Protein AF-A0A9C9Q514-F1 (afdb_monomer)

Mean predicted aligned error: 3.48 Å

pLDDT: mean 94.9, std 2.55, range [79.25, 98.31]

Radius of gyration: 17.09 Å; Cα contacts (8 Å, |Δi|>4): 61; chains: 1; bounding box: 39×32×45 Å

Foldseek 3Di:
DLVPDDPVLVVQLVVQLVVVVPPLDDSLVSSLVSCVVVPDDSLSSNVVSVVVVPVVCCVVVVVVVVVQVVDPDDDPVVVVVVVVVVCVVVVVVCSVVVSVVCVPPNCVVVVVVSVVVVVVVVVVPD

Solvent-accessible surface area (backbone atoms only — not comparable to full-atom values): 7011 Å² total; per-residue (Å²): 98,62,88,72,63,48,75,67,54,52,48,52,29,54,57,44,35,55,58,35,72,46,86,89,44,52,44,58,58,41,24,25,50,44,28,42,76,72,69,31,47,75,64,31,12,46,53,48,32,53,59,63,39,50,66,54,49,51,52,55,51,49,53,50,50,54,50,56,74,70,44,92,62,90,73,65,61,67,61,50,50,51,53,50,53,54,48,52,54,50,47,53,55,47,51,60,52,46,56,62,45,38,76,75,65,52,66,60,66,61,51,53,50,51,53,52,51,50,53,52,52,48,72,75,76,110

Structure (mmCIF, N/CA/C/O backbone):
data_AF-A0A9C9Q514-F1
#
_entry.id   AF-A0A9C9Q514-F1
#
loop_
_atom_site.group_PDB
_atom_site.id
_atom_site.type_symbol
_atom_site.label_atom_id
_atom_site.label_alt_id
_atom_site.label_comp_id
_atom_site.label_asym_id
_atom_site.label_entity_id
_atom_site.label_seq_id
_atom_site.pdbx_PDB_ins_code
_atom_site.Cartn_x
_atom_site.Cartn_y
_atom_site.Cartn_z
_atom_site.occupancy
_atom_site.B_iso_or_equiv
_atom_site.auth_seq_id
_atom_site.auth_comp_id
_atom_site.auth_asym_id
_atom_site.auth_atom_id
_atom_site.pdbx_PDB_model_num
ATOM 1 N N . ASP A 1 1 ? -4.070 6.733 17.884 1.00 79.25 1 ASP A N 1
ATOM 2 C CA . ASP A 1 1 ? -4.416 5.346 17.523 1.00 79.25 1 ASP A CA 1
ATOM 3 C C . ASP A 1 1 ? -3.205 4.500 17.192 1.00 79.25 1 ASP A C 1
ATOM 5 O O . ASP A 1 1 ? -2.747 3.769 18.057 1.00 79.25 1 ASP A O 1
ATOM 9 N N . GLU A 1 2 ? -2.628 4.626 16.002 1.00 86.31 2 GLU A N 1
ATOM 10 C CA . GLU A 1 2 ? -1.530 3.776 15.525 1.00 86.31 2 GLU A CA 1
ATOM 11 C C . GLU A 1 2 ? -0.239 3.894 16.357 1.00 86.31 2 GLU A C 1
ATOM 13 O O . GLU A 1 2 ? 0.534 2.945 16.437 1.00 86.31 2 GLU A O 1
ATOM 18 N N . TYR A 1 3 ? -0.035 5.025 17.038 1.00 87.38 3 TYR A N 1
ATOM 19 C CA . TYR A 1 3 ? 1.117 5.264 17.916 1.00 87.38 3 TYR A CA 1
ATOM 20 C C . TYR A 1 3 ? 1.074 4.487 19.243 1.00 87.38 3 TYR A C 1
ATOM 22 O O . TYR A 1 3 ? 2.078 4.454 19.948 1.00 87.38 3 TYR A O 1
ATOM 30 N N . HIS A 1 4 ? -0.065 3.881 19.600 1.00 88.88 4 HIS A N 1
ATOM 31 C CA . HIS A 1 4 ? -0.212 3.083 20.826 1.00 88.88 4 HIS A CA 1
ATOM 32 C C . HIS A 1 4 ? -0.007 1.580 20.604 1.00 88.88 4 HIS A C 1
ATOM 34 O O . HIS A 1 4 ? -0.062 0.820 21.569 1.00 88.88 4 HIS A O 1
ATOM 40 N N . LEU A 1 5 ? 0.220 1.148 19.358 1.00 92.62 5 LEU A N 1
ATOM 41 C CA . LEU A 1 5 ? 0.429 -0.262 19.035 1.00 92.62 5 LEU A CA 1
ATOM 42 C C . LEU A 1 5 ? 1.679 -0.798 19.736 1.00 92.62 5 LEU A C 1
ATOM 44 O O . LEU A 1 5 ? 2.775 -0.246 19.606 1.00 92.62 5 LEU A O 1
ATOM 48 N N . GLY A 1 6 ? 1.516 -1.910 20.447 1.00 95.38 6 GLY A N 1
ATOM 49 C CA . GLY A 1 6 ? 2.625 -2.651 21.024 1.00 95.38 6 GLY A CA 1
ATOM 50 C C . GLY A 1 6 ? 3.256 -3.620 20.022 1.00 95.38 6 GLY A C 1
ATOM 51 O O . GLY A 1 6 ? 2.719 -3.914 18.954 1.00 95.38 6 GLY A O 1
ATOM 52 N N . TRP A 1 7 ? 4.388 -4.209 20.410 1.00 95.12 7 TRP A N 1
ATOM 53 C CA . TRP A 1 7 ? 5.085 -5.220 19.604 1.00 95.12 7 TRP A CA 1
ATOM 54 C C . TRP A 1 7 ? 4.213 -6.426 19.233 1.00 95.12 7 TRP A C 1
ATOM 56 O O . TRP A 1 7 ? 4.344 -6.963 18.136 1.00 95.12 7 TRP A O 1
ATOM 66 N N . LYS A 1 8 ? 3.306 -6.842 20.129 1.00 96.38 8 LYS A N 1
ATOM 67 C CA . LYS A 1 8 ? 2.368 -7.945 19.868 1.00 96.38 8 LYS A CA 1
ATOM 68 C C . LYS A 1 8 ? 1.388 -7.593 18.749 1.00 96.38 8 LYS A C 1
ATOM 70 O O . LYS A 1 8 ? 1.185 -8.406 17.854 1.00 96.38 8 LYS A O 1
ATOM 75 N N . ASP A 1 9 ? 0.845 -6.380 18.767 1.00 95.94 9 ASP A N 1
ATOM 76 C CA . ASP A 1 9 ? -0.107 -5.902 17.761 1.00 95.94 9 ASP A CA 1
ATOM 77 C C . ASP A 1 9 ? 0.563 -5.806 16.387 1.00 95.94 9 ASP A C 1
ATOM 79 O O . ASP A 1 9 ? 0.028 -6.285 15.386 1.00 95.94 9 ASP A O 1
ATOM 83 N N . ILE A 1 10 ? 1.790 -5.274 16.352 1.00 94.62 10 ILE A N 1
ATOM 84 C CA . ILE A 1 10 ? 2.608 -5.197 15.134 1.00 94.62 10 ILE A CA 1
ATOM 85 C C . ILE A 1 10 ? 2.871 -6.599 14.566 1.00 94.62 10 ILE A 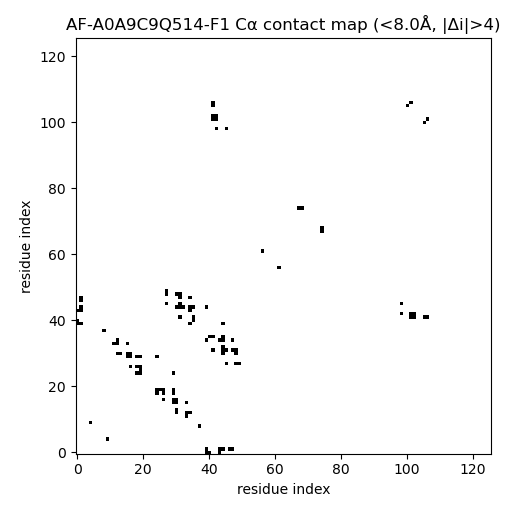C 1
ATOM 87 O O . ILE A 1 10 ? 2.734 -6.802 13.358 1.00 94.62 10 ILE A O 1
ATOM 91 N N . LEU A 1 11 ? 3.207 -7.575 15.418 1.00 96.00 11 LEU A N 1
ATOM 92 C CA . LEU A 1 11 ? 3.426 -8.959 14.993 1.00 96.00 11 LEU A CA 1
ATOM 93 C C . LEU A 1 11 ? 2.149 -9.571 14.397 1.00 96.00 11 LEU A C 1
ATOM 95 O O . LEU A 1 11 ? 2.215 -10.205 13.346 1.00 96.00 11 LEU A O 1
ATOM 99 N N . ILE A 1 12 ? 0.990 -9.349 15.023 1.00 96.81 12 ILE A N 1
ATOM 100 C CA . ILE A 1 12 ? -0.305 -9.840 14.526 1.00 96.81 12 ILE A CA 1
ATOM 101 C C . ILE A 1 12 ? -0.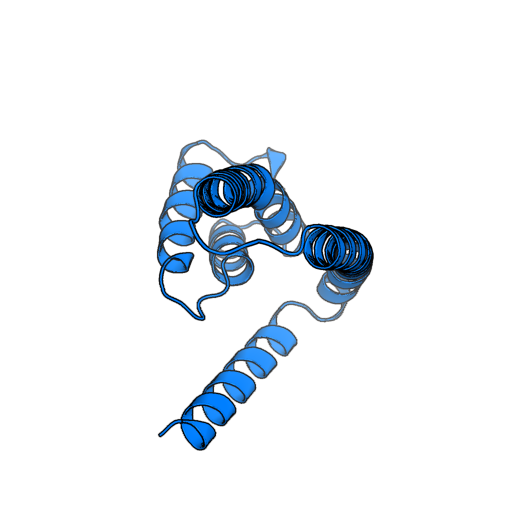607 -9.252 13.144 1.00 96.81 12 ILE A C 1
ATOM 103 O O . ILE A 1 12 ? -0.946 -10.000 12.225 1.00 96.81 12 ILE A O 1
ATOM 107 N N . ILE A 1 13 ? -0.437 -7.938 12.960 1.00 97.38 13 ILE A N 1
ATOM 108 C CA . ILE A 1 13 ? -0.666 -7.295 11.656 1.00 97.38 13 ILE A CA 1
ATOM 109 C C . ILE A 1 13 ? 0.345 -7.800 10.614 1.00 97.38 13 ILE A C 1
ATOM 111 O O . ILE A 1 13 ? -0.028 -8.036 9.465 1.00 97.38 13 ILE A O 1
ATOM 115 N N . GLY A 1 14 ? 1.605 -8.016 11.003 1.00 95.12 14 GLY A N 1
ATOM 116 C CA . GLY A 1 14 ? 2.643 -8.574 10.134 1.00 95.12 14 GLY A CA 1
ATOM 117 C C . GLY A 1 14 ? 2.346 -10.008 9.682 1.00 95.12 14 GLY A C 1
ATOM 118 O O . GLY A 1 14 ? 2.478 -10.316 8.499 1.00 95.12 14 GLY A O 1
ATOM 119 N N . ILE A 1 15 ? 1.877 -10.868 10.589 1.00 95.88 15 ILE A N 1
ATOM 120 C CA . ILE A 1 15 ? 1.443 -12.235 10.260 1.00 95.88 15 ILE A CA 1
ATOM 121 C C . ILE A 1 15 ? 0.212 -12.194 9.352 1.00 95.88 15 ILE A C 1
ATOM 123 O O . ILE A 1 15 ? 0.176 -12.891 8.341 1.00 95.88 15 ILE A O 1
ATOM 127 N N . ALA A 1 16 ? -0.767 -11.337 9.651 1.00 96.69 16 ALA A N 1
ATOM 128 C CA . ALA A 1 16 ? -1.924 -11.148 8.781 1.00 96.69 16 ALA A CA 1
ATOM 129 C C . ALA A 1 16 ? -1.491 -10.701 7.373 1.00 96.69 16 ALA A C 1
ATOM 131 O O . ALA A 1 16 ? -1.999 -11.210 6.375 1.00 96.69 16 ALA A O 1
ATOM 132 N N . GLN A 1 17 ? -0.492 -9.820 7.265 1.00 97.12 17 GLN A N 1
ATOM 133 C CA . GLN A 1 17 ? 0.048 -9.385 5.979 1.00 97.12 17 GLN A CA 1
ATOM 134 C C . GLN A 1 17 ? 0.594 -10.545 5.131 1.00 97.12 17 GLN A C 1
ATOM 136 O O . GLN A 1 17 ? 0.532 -10.454 3.908 1.00 97.12 17 GLN A O 1
ATOM 141 N N . ALA A 1 18 ?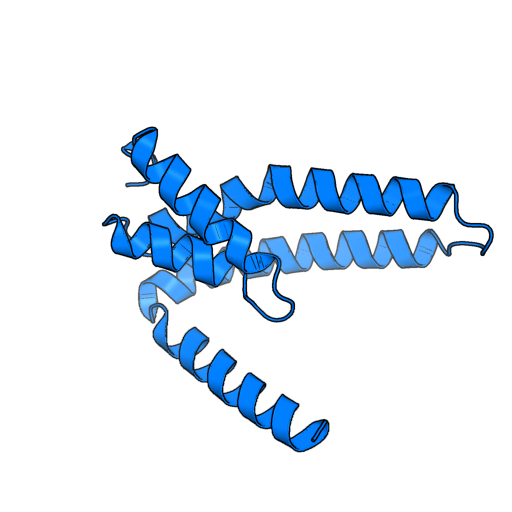 1.071 -11.642 5.728 1.00 94.75 18 ALA A N 1
ATOM 142 C CA . ALA A 1 18 ? 1.544 -12.803 4.970 1.00 94.75 18 ALA A CA 1
ATOM 143 C C . ALA A 1 18 ? 0.440 -13.437 4.101 1.00 94.75 18 ALA A C 1
ATOM 145 O O . ALA A 1 18 ? 0.732 -13.965 3.031 1.00 94.75 18 ALA A O 1
ATOM 146 N N . VAL A 1 19 ? -0.837 -13.307 4.487 1.00 95.12 19 VAL A N 1
ATOM 147 C CA . VAL A 1 19 ? -1.981 -13.754 3.667 1.00 95.12 19 VAL A CA 1
ATOM 148 C C . VAL A 1 19 ? -2.034 -13.006 2.329 1.00 95.12 19 VAL A C 1
ATOM 150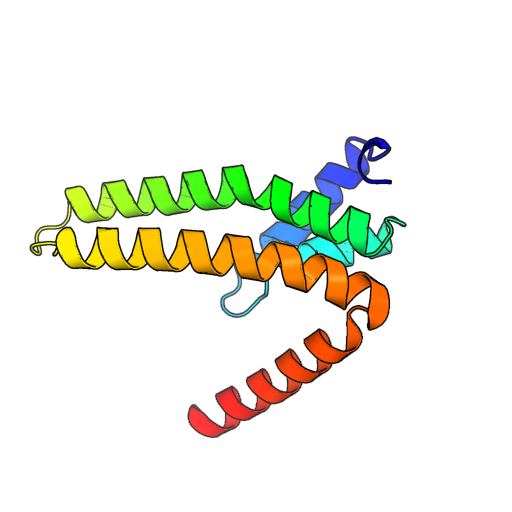 O O . VAL A 1 19 ? -2.508 -13.542 1.330 1.00 95.12 19 VAL A O 1
ATOM 153 N N . ALA A 1 20 ? -1.478 -11.793 2.263 1.00 93.88 20 ALA A N 1
ATOM 154 C CA . ALA A 1 20 ? -1.393 -11.021 1.030 1.00 93.88 20 ALA A CA 1
ATOM 155 C C . ALA A 1 20 ? -0.472 -11.636 -0.038 1.00 93.88 20 ALA A C 1
ATOM 157 O O . ALA A 1 20 ? -0.488 -11.170 -1.175 1.00 93.88 20 ALA A O 1
ATOM 158 N N . LEU A 1 21 ? 0.312 -12.666 0.302 1.00 91.38 21 LEU A N 1
ATOM 159 C CA . LEU A 1 21 ? 1.086 -13.438 -0.672 1.00 91.38 21 LEU A CA 1
ATOM 160 C C . LEU A 1 21 ? 0.192 -14.290 -1.585 1.00 91.38 21 LEU A C 1
ATOM 162 O O . LEU A 1 21 ? 0.629 -14.668 -2.668 1.00 91.38 21 LEU A O 1
ATOM 166 N N . ILE A 1 22 ? -1.054 -14.571 -1.183 1.00 94.50 22 ILE A N 1
ATOM 167 C CA . ILE A 1 22 ? -2.044 -15.231 -2.038 1.00 94.50 22 ILE A CA 1
ATOM 168 C C . ILE A 1 22 ? -2.520 -14.218 -3.096 1.00 94.50 22 ILE A C 1
ATOM 170 O O . ILE A 1 22 ? -3.148 -13.218 -2.720 1.00 94.50 22 ILE A O 1
ATOM 174 N N . PRO A 1 23 ? -2.279 -14.451 -4.403 1.00 91.12 23 PRO A N 1
ATOM 175 C CA . PRO A 1 23 ? -2.658 -13.512 -5.457 1.00 91.12 23 PRO A CA 1
ATOM 176 C C . PRO A 1 23 ? -4.147 -13.144 -5.414 1.00 91.12 23 PRO A C 1
ATOM 178 O O . PRO A 1 23 ? -5.008 -13.988 -5.184 1.00 91.12 23 PRO A O 1
ATOM 181 N N . GLY A 1 24 ? -4.456 -11.860 -5.609 1.00 89.44 24 GLY A N 1
ATOM 182 C CA . GLY A 1 24 ? -5.819 -11.316 -5.497 1.00 89.44 24 GLY A CA 1
ATOM 183 C C . GLY A 1 24 ? -6.223 -10.890 -4.077 1.00 89.44 24 GLY A C 1
ATOM 184 O O . GLY A 1 24 ? -7.129 -10.057 -3.899 1.00 89.44 24 GLY A O 1
ATOM 185 N N . THR A 1 25 ? -5.514 -11.359 -3.047 1.00 94.25 25 THR A N 1
ATOM 186 C CA . THR A 1 25 ? -5.672 -10.836 -1.685 1.00 94.25 25 THR A CA 1
ATOM 187 C C . THR A 1 25 ? -5.183 -9.393 -1.631 1.00 94.25 25 THR A C 1
ATOM 189 O O . THR A 1 25 ? -4.066 -9.076 -2.033 1.00 94.25 25 THR A O 1
ATOM 192 N N . SER A 1 26 ? -6.019 -8.478 -1.129 1.00 94.50 26 SER A N 1
ATOM 193 C CA . SER A 1 26 ? -5.569 -7.101 -0.923 1.00 94.50 26 SER A CA 1
ATOM 194 C C . SER A 1 26 ? -4.723 -7.023 0.328 1.00 94.50 26 SER A C 1
ATOM 196 O O . SER A 1 26 ? -5.225 -7.177 1.442 1.00 94.50 26 SER A O 1
ATOM 198 N N . ARG A 1 27 ? -3.449 -6.693 0.125 1.00 95.38 27 ARG A N 1
ATOM 199 C CA . ARG A 1 27 ? -2.504 -6.433 1.202 1.00 95.38 27 ARG A CA 1
ATOM 200 C C . ARG A 1 27 ? -3.025 -5.369 2.161 1.00 95.38 27 ARG A C 1
ATOM 202 O O . ARG A 1 27 ? -3.081 -5.636 3.354 1.00 95.38 27 ARG A O 1
ATOM 209 N N . SER A 1 28 ? -3.469 -4.218 1.645 1.00 94.88 28 SER A N 1
ATOM 210 C CA . SER A 1 28 ? -4.040 -3.155 2.481 1.00 94.88 28 SER A CA 1
ATOM 211 C C . SER A 1 28 ? -5.327 -3.588 3.182 1.00 94.88 28 SER A C 1
ATOM 213 O O . SER A 1 28 ? -5.533 -3.240 4.337 1.00 94.88 28 SER A O 1
ATOM 215 N N . GLY A 1 29 ? -6.175 -4.381 2.523 1.00 95.50 29 GLY A N 1
ATOM 216 C CA . GLY A 1 29 ? -7.413 -4.896 3.106 1.00 95.50 29 GLY A CA 1
ATOM 217 C C . GLY A 1 29 ? -7.158 -5.798 4.312 1.00 95.50 29 GLY A C 1
ATOM 218 O O . GLY A 1 29 ? -7.788 -5.612 5.352 1.00 95.50 29 GLY A O 1
ATOM 219 N N . VAL A 1 30 ? -6.211 -6.733 4.205 1.00 97.00 30 VAL A N 1
ATOM 220 C CA . VAL A 1 30 ? -5.886 -7.650 5.307 1.00 97.00 30 VAL A CA 1
ATOM 221 C C . VAL A 1 30 ? -5.225 -6.910 6.473 1.00 97.00 30 VAL A C 1
ATOM 223 O O . VAL A 1 30 ? -5.636 -7.098 7.616 1.00 97.00 30 VAL A O 1
ATOM 226 N N . THR A 1 31 ? -4.269 -6.012 6.210 1.00 97.50 31 THR A N 1
ATOM 227 C CA . THR A 1 31 ? -3.602 -5.242 7.275 1.00 97.50 31 THR A CA 1
ATOM 228 C C . THR A 1 31 ? -4.535 -4.240 7.949 1.00 97.50 31 THR A C 1
ATOM 230 O O . THR A 1 31 ? -4.491 -4.102 9.170 1.00 97.50 31 THR A O 1
ATOM 233 N N . MET A 1 32 ? -5.423 -3.579 7.196 1.00 97.31 32 MET A N 1
ATOM 234 C CA . MET A 1 32 ? -6.456 -2.711 7.775 1.00 97.31 32 MET A CA 1
ATOM 235 C C . MET A 1 32 ? -7.462 -3.518 8.601 1.00 97.31 32 MET A C 1
ATOM 237 O O . MET A 1 32 ? -7.825 -3.084 9.687 1.00 97.31 32 MET A O 1
ATOM 241 N N . THR A 1 33 ? -7.883 -4.699 8.132 1.00 96.69 33 THR A N 1
ATOM 242 C CA . THR A 1 33 ? -8.802 -5.573 8.883 1.00 96.69 33 THR A CA 1
ATOM 243 C C . THR A 1 33 ? -8.178 -6.018 10.203 1.00 96.69 33 THR A C 1
ATOM 245 O O . THR A 1 33 ? -8.813 -5.880 11.244 1.00 96.69 33 THR A O 1
ATOM 248 N N . ALA A 1 34 ? -6.919 -6.466 10.188 1.00 97.50 34 ALA A N 1
ATOM 249 C CA . ALA A 1 34 ? -6.193 -6.813 11.408 1.00 97.50 34 ALA A CA 1
ATOM 250 C C . ALA A 1 34 ? -6.068 -5.611 12.360 1.00 97.50 34 ALA A C 1
ATOM 252 O O . ALA A 1 34 ? -6.347 -5.738 13.548 1.00 97.50 34 ALA A O 1
ATOM 253 N N . GLY A 1 35 ? -5.728 -4.427 11.838 1.00 97.06 35 GLY A N 1
ATOM 254 C CA . GLY A 1 35 ? -5.668 -3.197 12.630 1.00 97.06 35 GLY A CA 1
ATOM 255 C C . GLY A 1 35 ? -7.007 -2.830 13.280 1.00 97.06 35 GLY A C 1
ATOM 256 O O . GLY A 1 35 ? -7.045 -2.497 14.461 1.00 97.06 35 GLY A O 1
ATOM 257 N N . LEU A 1 36 ? -8.114 -2.949 12.540 1.00 96.25 36 LEU A N 1
ATOM 258 C CA . LEU A 1 36 ? -9.467 -2.734 13.065 1.00 96.25 36 LEU A CA 1
ATOM 259 C C . LEU A 1 36 ? -9.833 -3.757 14.151 1.00 96.25 36 LEU A C 1
ATOM 261 O O . LEU A 1 36 ? -10.421 -3.385 15.163 1.00 96.25 36 LEU A O 1
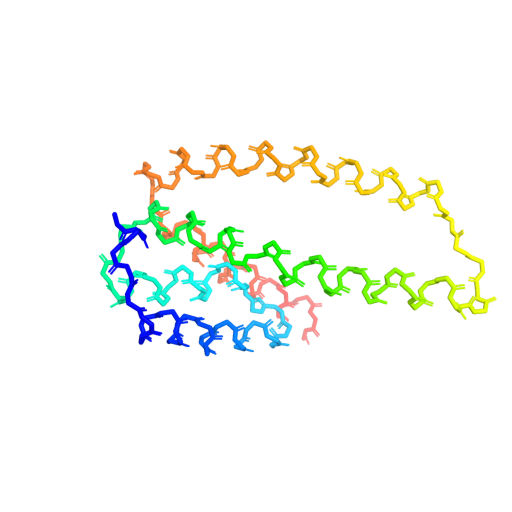ATOM 265 N N . MET A 1 37 ? -9.464 -5.031 13.976 1.00 96.81 37 MET A N 1
ATOM 266 C CA . MET A 1 37 ? -9.677 -6.080 14.988 1.00 96.81 37 MET A CA 1
ATOM 267 C C . MET A 1 37 ? -8.875 -5.834 16.273 1.00 96.81 37 MET A C 1
ATOM 269 O O . MET A 1 37 ? -9.297 -6.258 17.344 1.00 96.81 37 MET A O 1
ATOM 273 N N . LEU A 1 38 ? -7.748 -5.129 16.169 1.00 96.56 38 LEU A N 1
ATOM 274 C CA . LEU A 1 38 ? -6.922 -4.690 17.296 1.00 96.56 38 LEU A CA 1
ATOM 275 C C . LEU A 1 38 ? -7.389 -3.350 17.893 1.00 96.56 38 LEU A C 1
ATOM 277 O O . LEU A 1 38 ? -6.738 -2.811 18.783 1.00 96.56 38 LEU A O 1
ATOM 281 N N . GLY A 1 39 ? -8.520 -2.812 17.426 1.00 95.31 39 GLY A N 1
ATOM 282 C CA . GLY A 1 39 ? -9.148 -1.617 17.989 1.00 95.31 39 GLY A CA 1
ATOM 283 C C . GLY A 1 39 ? -8.659 -0.289 17.412 1.00 95.31 39 GLY A C 1
ATOM 284 O O . GLY A 1 39 ? -9.012 0.759 17.949 1.00 95.31 39 GLY A O 1
ATOM 285 N N . LEU A 1 40 ? -7.882 -0.289 16.322 1.00 95.88 40 LEU A N 1
ATOM 286 C CA . LEU A 1 40 ? -7.561 0.957 15.623 1.00 95.88 40 LEU A CA 1
ATOM 287 C C . LEU A 1 40 ? -8.818 1.565 14.993 1.00 95.88 40 LEU A C 1
ATOM 289 O O . LEU A 1 40 ? -9.706 0.855 14.516 1.00 95.88 40 LEU A O 1
ATOM 293 N N . SER A 1 41 ? -8.855 2.894 14.895 1.00 94.94 41 SER A N 1
ATOM 294 C CA . SER A 1 41 ? -9.811 3.567 14.019 1.00 94.94 41 SER A CA 1
ATOM 295 C C . SER A 1 41 ? -9.561 3.208 12.551 1.00 94.94 41 SER A C 1
ATOM 297 O O . SER A 1 41 ? -8.484 2.752 12.162 1.00 94.94 41 SER A O 1
ATOM 299 N N . ARG A 1 42 ? -10.558 3.455 11.695 1.00 93.62 42 ARG A N 1
ATOM 300 C CA . ARG A 1 42 ? -10.446 3.229 10.242 1.00 93.62 42 ARG A CA 1
ATOM 301 C C . ARG A 1 42 ? -9.277 4.002 9.638 1.00 93.62 42 ARG A C 1
ATOM 303 O O . ARG A 1 42 ? -8.535 3.458 8.824 1.00 93.62 42 ARG A O 1
ATOM 310 N N . GLU A 1 43 ? -9.093 5.244 10.067 1.00 92.88 43 GLU A N 1
ATOM 311 C CA . GLU A 1 43 ? -7.988 6.090 9.625 1.00 92.88 43 GLU A CA 1
ATOM 312 C C . GLU A 1 43 ? -6.646 5.609 10.164 1.00 92.88 43 GLU A C 1
ATOM 314 O O . GLU A 1 43 ? -5.704 5.484 9.381 1.00 92.88 43 GLU A O 1
ATOM 319 N N . GLY A 1 44 ? -6.561 5.287 11.459 1.00 95.19 44 GLY A N 1
ATOM 320 C CA . GLY A 1 44 ? -5.335 4.765 12.065 1.00 95.19 44 GLY A CA 1
ATOM 321 C C . GLY A 1 44 ? -4.894 3.453 11.413 1.00 95.19 44 GLY A C 1
ATOM 322 O O . GLY A 1 44 ? -3.735 3.304 11.025 1.00 95.19 44 GLY A O 1
ATOM 323 N N . ALA A 1 45 ? -5.834 2.532 11.178 1.00 96.38 45 ALA A N 1
ATOM 324 C CA . ALA A 1 45 ? -5.586 1.283 10.463 1.00 96.38 45 ALA A CA 1
ATOM 325 C C . ALA A 1 45 ? -5.121 1.528 9.017 1.00 96.38 45 ALA A C 1
ATOM 327 O O . ALA A 1 45 ? -4.190 0.869 8.543 1.00 96.38 45 ALA A O 1
ATOM 328 N N . ALA A 1 46 ? -5.727 2.491 8.314 1.00 95.56 46 ALA A N 1
ATOM 329 C CA . ALA A 1 46 ? -5.332 2.846 6.957 1.00 95.56 46 ALA A CA 1
ATOM 330 C C . ALA A 1 46 ? -3.927 3.460 6.894 1.00 95.56 46 ALA A C 1
ATOM 332 O O . ALA A 1 46 ? -3.107 3.023 6.083 1.00 95.56 46 ALA A O 1
ATOM 333 N N . ARG A 1 47 ? -3.623 4.422 7.773 1.00 94.81 47 ARG A N 1
ATOM 334 C CA . ARG A 1 47 ? -2.303 5.063 7.875 1.00 94.81 47 ARG A CA 1
ATOM 335 C C . ARG A 1 47 ? -1.220 4.051 8.225 1.00 94.81 47 ARG A C 1
ATOM 337 O O . ARG A 1 47 ? -0.216 3.984 7.517 1.00 94.81 47 ARG A O 1
ATOM 344 N N . PHE A 1 48 ? -1.454 3.208 9.233 1.00 95.69 48 PHE A N 1
ATOM 345 C CA . PHE A 1 48 ? -0.530 2.134 9.602 1.00 95.69 48 PHE A CA 1
ATOM 346 C C . PHE A 1 48 ? -0.283 1.181 8.428 1.00 95.69 48 PHE A C 1
ATOM 348 O O . PHE A 1 48 ? 0.860 0.900 8.073 1.00 95.69 48 PHE A O 1
ATOM 355 N N . SER A 1 49 ? -1.352 0.742 7.760 1.00 96.31 49 SER A N 1
ATOM 356 C CA . SER A 1 49 ? -1.266 -0.105 6.571 1.00 96.31 49 SER A CA 1
ATOM 357 C C . SER A 1 49 ? -0.460 0.552 5.440 1.00 96.31 49 SER A C 1
ATOM 359 O O . SER A 1 49 ? 0.318 -0.122 4.762 1.00 96.31 49 SER A O 1
ATOM 361 N N . PHE A 1 50 ? -0.606 1.856 5.202 1.00 95.06 50 PHE A N 1
ATOM 362 C CA . PHE A 1 50 ? 0.187 2.552 4.186 1.00 95.06 50 PHE A CA 1
ATOM 363 C C . PHE A 1 50 ? 1.659 2.682 4.580 1.00 95.06 50 PHE A C 1
ATOM 365 O O . PHE A 1 50 ? 2.516 2.409 3.743 1.00 95.06 50 PHE A O 1
ATOM 372 N N . LEU A 1 51 ? 1.973 2.986 5.838 1.00 94.31 51 LEU A N 1
ATOM 373 C CA . LEU A 1 51 ? 3.360 3.029 6.312 1.00 94.31 51 LEU A CA 1
ATOM 374 C C . LEU A 1 51 ? 4.037 1.657 6.218 1.00 94.31 51 LEU A C 1
ATOM 376 O O . LEU A 1 51 ? 5.133 1.549 5.669 1.00 94.31 51 LEU A O 1
ATOM 380 N N . LEU A 1 52 ? 3.346 0.595 6.643 1.00 95.19 52 LEU A N 1
ATOM 381 C CA . LEU A 1 52 ? 3.828 -0.785 6.542 1.00 95.19 52 LEU A CA 1
ATOM 382 C C . LEU A 1 52 ? 4.122 -1.202 5.089 1.00 95.19 52 LEU A C 1
ATOM 384 O O . LEU A 1 52 ? 4.960 -2.065 4.842 1.00 95.19 52 LEU A O 1
ATOM 388 N N . SER A 1 53 ? 3.465 -0.567 4.112 1.00 94.19 53 SER A N 1
ATOM 389 C CA . SER A 1 53 ? 3.671 -0.850 2.689 1.00 94.19 53 SER A CA 1
ATOM 390 C C . SER A 1 53 ? 5.025 -0.446 2.155 1.00 94.19 53 SER A C 1
ATOM 392 O O . SER A 1 53 ? 5.519 -1.088 1.234 1.00 94.19 53 SER A O 1
ATOM 394 N N . ILE A 1 54 ? 5.597 0.622 2.708 1.00 95.25 54 ILE A N 1
ATOM 395 C CA . ILE A 1 54 ? 6.788 1.263 2.165 1.00 95.25 54 ILE A CA 1
ATOM 396 C C . ILE A 1 54 ? 7.949 0.263 2.109 1.00 95.25 54 ILE A C 1
ATOM 398 O O . ILE A 1 54 ? 8.435 0.014 1.006 1.00 95.25 54 ILE A O 1
ATOM 402 N N . PRO A 1 55 ? 8.364 -0.386 3.220 1.00 94.94 55 PRO A N 1
ATOM 403 C CA . PRO A 1 55 ? 9.455 -1.355 3.158 1.00 94.94 55 PRO A CA 1
ATOM 404 C C . PRO A 1 55 ? 9.118 -2.558 2.270 1.00 94.94 55 PRO A C 1
ATOM 406 O O . PRO A 1 55 ? 9.977 -3.026 1.532 1.00 94.94 55 PRO A O 1
ATOM 409 N N . VAL A 1 56 ? 7.867 -3.030 2.277 1.00 93.31 56 VAL A N 1
ATOM 410 C CA . VAL A 1 56 ? 7.448 -4.186 1.467 1.00 93.31 56 VAL A CA 1
ATOM 411 C C . VAL A 1 56 ? 7.563 -3.890 -0.030 1.00 93.31 56 VAL A C 1
ATOM 413 O O . VAL A 1 56 ? 8.146 -4.676 -0.771 1.00 93.31 56 VAL A O 1
ATOM 416 N N . ILE A 1 57 ? 7.031 -2.751 -0.478 1.00 93.75 57 ILE A N 1
ATOM 417 C CA . ILE A 1 57 ? 7.017 -2.357 -1.891 1.00 93.75 57 ILE A CA 1
ATOM 418 C C . ILE A 1 57 ? 8.423 -1.978 -2.358 1.00 93.75 57 ILE A C 1
ATOM 420 O O . ILE A 1 57 ? 8.805 -2.366 -3.458 1.00 93.75 57 ILE A O 1
ATOM 424 N N . VAL A 1 58 ? 9.209 -1.274 -1.537 1.00 96.19 58 VAL A N 1
ATOM 425 C CA . VAL A 1 58 ? 10.599 -0.926 -1.877 1.00 96.19 58 VAL A CA 1
ATOM 426 C C . VAL A 1 58 ? 11.449 -2.184 -2.044 1.00 96.19 58 VAL A C 1
ATOM 428 O O . VAL A 1 58 ? 12.172 -2.294 -3.030 1.00 96.19 58 VAL A O 1
ATOM 431 N N . LEU A 1 59 ? 11.340 -3.155 -1.132 1.00 96.31 59 LEU A N 1
ATOM 432 C CA . LEU A 1 59 ? 12.108 -4.400 -1.228 1.00 96.31 59 LEU A CA 1
ATOM 433 C C . LEU A 1 59 ? 11.651 -5.263 -2.410 1.00 96.31 59 LEU A C 1
ATOM 435 O O . LEU A 1 59 ? 12.488 -5.712 -3.190 1.00 96.31 59 LEU A O 1
ATOM 439 N N . ALA A 1 60 ? 10.341 -5.466 -2.582 1.00 94.06 60 ALA A N 1
ATOM 440 C CA . ALA A 1 60 ? 9.814 -6.276 -3.681 1.00 94.06 60 ALA A CA 1
ATOM 441 C C . ALA A 1 60 ? 10.076 -5.629 -5.050 1.00 94.06 60 ALA A C 1
ATOM 443 O O . ALA A 1 60 ? 10.525 -6.297 -5.981 1.00 94.06 60 ALA A O 1
ATOM 444 N N . GLY A 1 61 ? 9.840 -4.320 -5.165 1.00 94.44 61 GLY A N 1
ATOM 445 C CA . GLY A 1 61 ? 10.105 -3.550 -6.376 1.00 94.44 61 GLY A CA 1
ATOM 446 C C . GLY A 1 61 ? 11.596 -3.458 -6.688 1.00 94.44 61 GLY A C 1
ATOM 447 O O . GLY A 1 61 ? 11.981 -3.612 -7.841 1.00 94.44 61 GLY A O 1
ATOM 448 N N . GLY A 1 62 ? 12.444 -3.288 -5.670 1.00 96.19 62 GLY A N 1
ATOM 449 C CA . GLY A 1 62 ? 13.899 -3.291 -5.818 1.00 96.19 62 GLY A CA 1
ATOM 450 C C . GLY A 1 62 ? 14.429 -4.637 -6.305 1.00 96.19 62 GLY A C 1
ATOM 451 O O . GLY A 1 62 ? 15.199 -4.674 -7.262 1.00 96.19 62 GLY A O 1
ATOM 452 N N . LEU A 1 63 ? 13.962 -5.745 -5.719 1.00 96.62 63 LEU A N 1
ATOM 453 C CA . LEU A 1 63 ? 14.296 -7.090 -6.191 1.00 96.62 63 LEU A CA 1
ATOM 454 C C . LEU A 1 63 ? 13.883 -7.278 -7.656 1.00 96.62 63 LEU A C 1
ATOM 456 O O . LEU A 1 63 ? 14.697 -7.705 -8.469 1.00 96.62 63 LEU A O 1
ATOM 460 N N . LYS A 1 64 ? 12.657 -6.880 -8.016 1.00 94.12 64 LYS A N 1
ATOM 461 C CA . LYS A 1 64 ? 12.179 -6.985 -9.399 1.00 94.12 64 LYS A CA 1
ATOM 462 C C . LYS A 1 64 ? 12.944 -6.079 -10.365 1.00 94.12 64 LYS A C 1
ATOM 464 O O . LYS A 1 64 ? 13.201 -6.475 -11.495 1.00 94.12 64 LYS A O 1
ATOM 469 N N . GLY A 1 65 ? 13.360 -4.897 -9.918 1.00 94.44 65 GLY A N 1
ATOM 470 C CA . GLY A 1 65 ? 14.244 -4.017 -10.679 1.00 94.44 65 GLY A CA 1
ATOM 471 C C . GLY A 1 65 ? 15.607 -4.659 -10.947 1.00 94.44 65 GLY A C 1
ATOM 472 O O . GLY A 1 65 ? 16.107 -4.576 -12.065 1.00 94.44 65 GLY A O 1
ATOM 473 N N . LEU A 1 66 ? 16.185 -5.351 -9.959 1.00 95.62 66 LEU A N 1
ATOM 474 C CA . LEU A 1 66 ? 17.430 -6.102 -10.143 1.00 95.62 66 LEU A CA 1
ATOM 475 C C . LEU A 1 66 ? 17.267 -7.280 -11.108 1.00 95.62 66 LEU A C 1
ATOM 477 O O . LEU A 1 66 ? 18.190 -7.536 -11.879 1.00 95.62 66 LEU A O 1
ATOM 481 N N . ASP A 1 67 ? 16.129 -7.979 -11.073 1.00 94.44 67 ASP A N 1
ATOM 482 C CA . ASP A 1 67 ? 15.818 -9.039 -12.040 1.00 94.44 67 ASP A CA 1
ATOM 483 C C . ASP A 1 67 ? 15.808 -8.481 -13.469 1.00 94.44 67 ASP A C 1
ATOM 485 O O . ASP A 1 67 ? 16.502 -9.013 -14.329 1.00 94.44 67 ASP A O 1
ATOM 489 N N . LEU A 1 68 ? 15.108 -7.360 -13.689 1.00 93.44 68 LEU A N 1
ATOM 490 C CA . LEU A 1 68 ? 14.985 -6.715 -15.002 1.00 93.44 68 LEU A CA 1
ATOM 491 C C . LEU A 1 68 ? 16.338 -6.283 -15.581 1.00 93.44 68 LEU A C 1
ATOM 493 O O . LEU A 1 68 ? 16.575 -6.421 -16.775 1.00 93.44 68 LEU A O 1
ATOM 497 N N . VAL A 1 69 ? 17.251 -5.779 -14.744 1.00 93.75 69 VAL A N 1
ATOM 498 C CA . VAL A 1 69 ? 18.608 -5.402 -15.186 1.00 93.75 69 VAL A CA 1
ATOM 499 C C . VAL A 1 69 ? 19.430 -6.624 -15.614 1.00 93.75 69 VAL A C 1
ATOM 501 O O . VAL A 1 69 ? 20.318 -6.503 -16.456 1.00 93.75 69 VAL A O 1
ATOM 504 N N . LYS A 1 70 ? 19.161 -7.795 -15.029 1.00 93.69 70 LYS A N 1
ATOM 505 C CA . LYS A 1 70 ? 19.862 -9.054 -15.332 1.00 93.69 70 LYS A CA 1
ATOM 506 C C . LYS A 1 70 ? 19.203 -9.847 -16.459 1.00 93.69 70 LYS A C 1
ATOM 508 O O . LYS A 1 70 ? 19.723 -10.894 -16.844 1.00 93.69 70 LYS A O 1
ATOM 513 N N . GLU A 1 71 ? 18.053 -9.399 -16.942 1.00 92.19 71 GLU A N 1
ATOM 514 C CA . GLU A 1 71 ? 17.251 -10.133 -17.904 1.00 92.19 71 GLU A CA 1
ATOM 515 C C . GLU A 1 71 ? 17.885 -10.071 -19.299 1.00 92.19 71 GLU A C 1
ATOM 517 O O . GLU A 1 71 ? 18.418 -9.048 -19.722 1.00 92.19 71 GLU A O 1
ATOM 522 N N . ALA A 1 72 ? 17.854 -11.189 -20.027 1.00 89.06 72 ALA A N 1
ATOM 523 C CA . ALA A 1 72 ? 18.443 -11.262 -21.367 1.00 89.06 72 ALA A CA 1
ATOM 524 C C . ALA A 1 72 ? 17.617 -10.495 -22.418 1.00 89.06 72 ALA A C 1
ATOM 526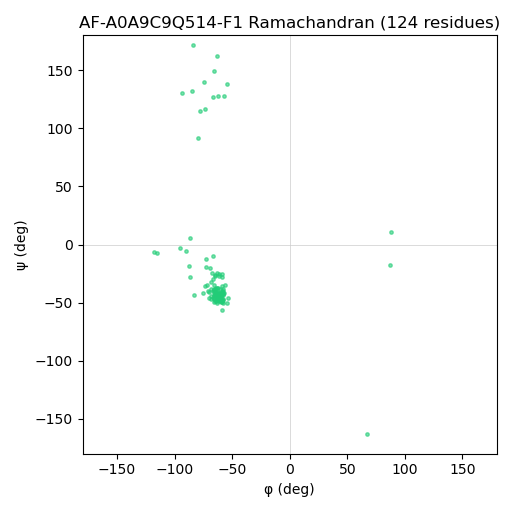 O O . ALA A 1 72 ? 18.117 -10.178 -23.497 1.00 89.06 72 ALA A O 1
ATOM 527 N N . VAL A 1 73 ? 16.345 -10.227 -22.114 1.00 92.88 73 VAL A N 1
ATOM 528 C CA . VAL A 1 73 ? 15.425 -9.498 -22.987 1.00 92.88 73 VAL A CA 1
ATOM 529 C C . VAL A 1 73 ? 15.601 -7.992 -22.760 1.00 92.88 73 VAL A C 1
ATOM 531 O O . VAL A 1 73 ? 15.582 -7.556 -21.609 1.00 92.88 73 VAL A O 1
ATOM 534 N N . PRO A 1 74 ? 15.733 -7.177 -23.824 1.00 91.69 74 PRO A N 1
ATOM 535 C CA . PRO A 1 74 ? 15.813 -5.727 -23.687 1.00 91.69 74 PRO A CA 1
ATOM 536 C C . PRO A 1 74 ? 14.595 -5.146 -22.961 1.00 91.69 74 PRO A C 1
ATOM 538 O O . PRO A 1 74 ? 13.453 -5.380 -23.356 1.00 91.69 74 PRO A O 1
ATOM 541 N N . VAL A 1 75 ? 14.851 -4.347 -21.924 1.00 93.94 75 VAL A N 1
ATOM 542 C CA . VAL A 1 75 ? 13.823 -3.623 -21.166 1.00 93.94 75 VAL A CA 1
ATOM 543 C C . VAL A 1 75 ? 13.653 -2.218 -21.740 1.00 93.94 75 VAL A C 1
ATOM 545 O O . VAL A 1 75 ? 14.626 -1.476 -21.887 1.00 93.94 75 VAL A O 1
ATOM 548 N N . ASP A 1 76 ? 12.410 -1.822 -22.015 1.00 95.44 76 ASP A N 1
ATOM 549 C CA . ASP A 1 76 ? 12.081 -0.437 -22.362 1.00 95.44 76 ASP A CA 1
ATOM 550 C C . ASP A 1 76 ? 11.996 0.424 -21.093 1.00 95.44 76 ASP A C 1
ATOM 5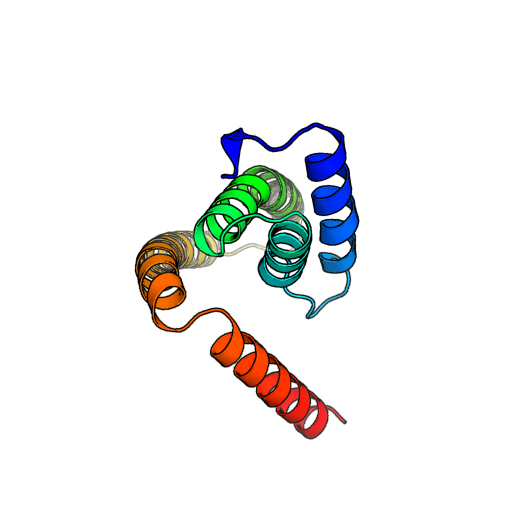52 O O . ASP A 1 76 ? 10.956 0.560 -20.440 1.00 95.44 76 ASP A O 1
ATOM 556 N N . TRP A 1 77 ? 13.129 1.021 -20.732 1.00 95.00 77 TRP A N 1
ATOM 557 C CA . TRP A 1 77 ? 13.235 1.885 -19.559 1.00 95.00 77 TRP A CA 1
ATOM 558 C C . TRP A 1 77 ? 12.401 3.167 -19.667 1.00 95.00 77 TRP A C 1
ATOM 560 O O . TRP A 1 77 ? 11.986 3.702 -18.638 1.00 95.00 77 TRP A O 1
ATOM 570 N N . GLY A 1 78 ? 12.119 3.647 -20.883 1.00 96.81 78 GLY A N 1
ATOM 571 C CA . GLY A 1 78 ? 11.286 4.829 -21.097 1.00 96.81 78 GLY A CA 1
ATOM 572 C C . GLY A 1 78 ? 9.850 4.571 -20.650 1.00 96.81 78 GLY A C 1
ATOM 573 O O . GLY A 1 78 ? 9.304 5.322 -19.836 1.00 96.81 78 GLY A O 1
ATOM 574 N N . VAL A 1 79 ? 9.273 3.454 -21.099 1.00 96.38 79 VAL A N 1
ATOM 575 C CA . VAL A 1 79 ? 7.930 3.019 -20.681 1.00 96.38 79 VAL A CA 1
ATOM 576 C C . VAL A 1 79 ? 7.882 2.733 -19.178 1.00 96.38 79 VAL A C 1
ATOM 578 O O . VAL A 1 79 ? 6.932 3.147 -18.508 1.00 96.38 79 VAL A O 1
ATOM 581 N N . MET A 1 80 ? 8.920 2.100 -18.619 1.00 95.19 80 MET A N 1
ATOM 582 C CA . MET A 1 80 ? 8.995 1.820 -17.179 1.00 95.19 80 MET A CA 1
ATOM 583 C C . MET A 1 80 ? 8.982 3.097 -16.327 1.00 95.19 80 MET A C 1
ATOM 585 O O . MET A 1 80 ? 8.247 3.169 -15.340 1.00 95.19 80 MET A O 1
ATOM 589 N N . ILE A 1 81 ? 9.750 4.123 -16.709 1.00 96.19 81 ILE A N 1
ATOM 590 C CA . ILE A 1 81 ? 9.789 5.405 -15.988 1.00 96.19 81 ILE A CA 1
ATOM 591 C C . ILE A 1 81 ? 8.441 6.123 -16.079 1.00 96.19 81 ILE A C 1
ATOM 593 O O . ILE A 1 81 ? 7.953 6.621 -15.063 1.00 96.19 81 ILE A O 1
ATOM 597 N N . ILE A 1 82 ? 7.815 6.146 -17.260 1.00 98.19 82 ILE A N 1
ATOM 598 C CA . ILE A 1 82 ? 6.482 6.740 -17.435 1.00 98.19 82 ILE A CA 1
ATOM 599 C C . ILE A 1 82 ? 5.477 6.031 -16.522 1.00 98.19 82 ILE A C 1
ATOM 601 O O . ILE A 1 82 ? 4.795 6.688 -15.735 1.00 98.19 82 ILE A O 1
ATOM 605 N N . GLY A 1 83 ? 5.444 4.695 -16.545 1.00 97.06 83 GLY A N 1
ATOM 606 C CA . GLY A 1 83 ? 4.573 3.900 -15.679 1.00 97.06 83 GLY A CA 1
ATOM 607 C C . GLY A 1 83 ? 4.813 4.165 -14.190 1.00 97.06 83 GLY A C 1
ATOM 608 O O . GLY A 1 83 ? 3.853 4.326 -13.432 1.00 97.06 83 GLY A O 1
ATOM 609 N N . MET A 1 84 ? 6.076 4.282 -13.771 1.00 95.56 84 MET A N 1
ATOM 610 C CA . MET A 1 84 ? 6.454 4.600 -12.392 1.00 95.56 84 MET A CA 1
ATOM 611 C C . MET A 1 84 ? 5.958 5.989 -11.966 1.00 95.56 84 MET A C 1
ATOM 613 O O . MET A 1 84 ? 5.312 6.108 -10.924 1.00 95.56 84 MET A O 1
ATOM 617 N N . VAL A 1 85 ? 6.217 7.032 -12.762 1.00 98.06 85 VAL A N 1
ATOM 618 C CA . VAL A 1 85 ? 5.813 8.412 -12.437 1.00 98.06 85 VAL A CA 1
ATOM 619 C C . VAL A 1 85 ? 4.292 8.549 -12.432 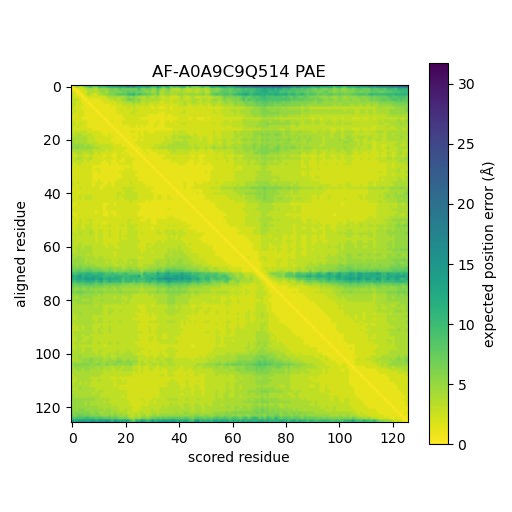1.00 98.06 85 VAL A C 1
ATOM 621 O O . VAL A 1 85 ? 3.728 9.088 -11.477 1.00 98.06 85 VAL A O 1
ATOM 624 N N . THR A 1 86 ? 3.608 8.009 -13.444 1.00 98.31 86 THR A N 1
ATOM 625 C CA . THR A 1 86 ? 2.141 8.023 -13.503 1.00 98.31 86 THR A CA 1
ATOM 626 C C . THR A 1 86 ? 1.535 7.290 -12.307 1.00 98.31 86 THR A C 1
ATOM 628 O O . THR A 1 86 ? 0.599 7.802 -11.687 1.00 98.31 86 THR A O 1
ATOM 631 N N . SER A 1 87 ? 2.092 6.136 -11.925 1.00 97.06 87 SER A N 1
ATOM 632 C CA . SER A 1 87 ? 1.640 5.386 -10.748 1.00 97.06 87 SER A CA 1
ATOM 633 C C . SER A 1 87 ? 1.881 6.153 -9.450 1.00 97.06 87 SER A C 1
ATOM 635 O O . SER A 1 87 ? 0.996 6.177 -8.601 1.00 97.06 87 SER A O 1
ATOM 637 N N . ALA A 1 88 ? 3.026 6.824 -9.296 1.00 96.00 88 ALA A N 1
ATOM 638 C CA . ALA A 1 88 ? 3.345 7.608 -8.104 1.00 96.00 88 ALA A CA 1
ATOM 639 C C . ALA A 1 88 ? 2.373 8.784 -7.907 1.00 96.00 88 ALA A C 1
ATOM 641 O O . ALA A 1 88 ? 1.816 8.951 -6.819 1.00 96.00 88 ALA A O 1
ATOM 642 N N . ILE A 1 89 ? 2.113 9.556 -8.968 1.00 98.25 89 ILE A N 1
ATOM 643 C CA . ILE A 1 89 ? 1.162 10.678 -8.936 1.00 98.25 89 ILE A CA 1
ATOM 644 C C . ILE A 1 89 ? -0.248 10.163 -8.632 1.00 98.25 89 ILE A C 1
ATOM 646 O O . ILE A 1 89 ? -0.919 10.667 -7.729 1.00 98.25 89 ILE A O 1
ATOM 650 N N . THR A 1 90 ? -0.683 9.119 -9.342 1.00 98.12 90 THR A N 1
ATOM 651 C CA . THR A 1 90 ? -2.019 8.533 -9.162 1.00 98.12 90 THR A CA 1
ATOM 652 C C . THR A 1 90 ? -2.191 7.971 -7.754 1.00 98.12 90 THR A C 1
ATOM 654 O O . THR A 1 90 ? -3.217 8.214 -7.125 1.00 98.12 90 THR A O 1
ATOM 657 N N . ALA A 1 91 ? -1.187 7.270 -7.221 1.00 95.19 91 ALA A N 1
ATOM 658 C CA . ALA A 1 91 ? -1.222 6.718 -5.872 1.00 95.19 91 ALA A CA 1
ATOM 659 C C . ALA A 1 91 ? -1.295 7.822 -4.811 1.00 95.19 91 ALA A C 1
ATOM 661 O O . ALA A 1 91 ? -2.098 7.712 -3.887 1.00 95.19 91 ALA A O 1
ATOM 662 N N . TYR A 1 92 ? -0.523 8.904 -4.957 1.00 95.38 92 TYR A N 1
ATOM 663 C CA . TYR A 1 92 ? -0.571 10.042 -4.035 1.00 95.38 92 TYR A CA 1
ATOM 664 C C . TYR A 1 92 ? -1.967 10.677 -3.992 1.00 95.38 92 TYR A C 1
ATOM 666 O O . TYR A 1 92 ? -2.557 10.840 -2.918 1.00 95.38 92 TYR A O 1
ATOM 674 N N . VAL A 1 93 ? -2.527 10.967 -5.169 1.00 97.56 93 VAL A N 1
ATOM 675 C CA . VAL A 1 93 ? -3.880 11.518 -5.309 1.00 97.56 93 VAL A CA 1
ATOM 676 C C . VAL A 1 93 ? -4.918 10.547 -4.736 1.00 97.56 93 VAL A C 1
ATOM 678 O O . VAL A 1 93 ? -5.787 10.947 -3.957 1.00 97.56 93 VAL A O 1
ATOM 681 N N . CYS A 1 94 ? -4.795 9.257 -5.053 1.00 95.81 94 CYS A N 1
ATOM 682 C CA . CYS A 1 94 ? -5.681 8.213 -4.556 1.00 95.81 94 CYS A CA 1
ATOM 683 C C . CYS A 1 94 ? -5.646 8.119 -3.029 1.00 95.81 94 CYS A C 1
ATOM 685 O O . CYS A 1 94 ? -6.707 8.046 -2.422 1.00 95.81 94 CYS A O 1
ATOM 687 N N . ILE A 1 95 ? -4.472 8.143 -2.392 1.00 93.62 95 ILE A N 1
ATOM 688 C CA . ILE A 1 95 ? -4.348 8.073 -0.927 1.00 93.62 95 ILE A CA 1
ATOM 689 C C . ILE A 1 95 ? -5.031 9.279 -0.274 1.00 93.62 95 ILE A C 1
ATOM 691 O O . ILE A 1 95 ? -5.781 9.104 0.689 1.00 93.62 95 ILE A O 1
ATOM 695 N N . HIS A 1 96 ? -4.826 10.484 -0.816 1.00 93.88 96 HIS A N 1
ATOM 696 C CA . HIS A 1 96 ? -5.453 11.701 -0.296 1.00 93.88 96 HIS A CA 1
ATOM 697 C C . HIS A 1 96 ? -6.984 11.601 -0.287 1.00 93.88 96 HIS A C 1
ATOM 699 O O . HIS A 1 96 ? -7.628 11.856 0.735 1.00 93.88 96 HIS A O 1
ATOM 705 N N . PHE A 1 97 ? -7.575 11.212 -1.418 1.00 95.75 97 PHE A N 1
ATOM 706 C CA . PHE A 1 97 ? -9.027 11.079 -1.524 1.00 95.75 97 PHE A CA 1
ATOM 707 C C . PHE A 1 97 ? -9.560 9.854 -0.787 1.00 95.75 97 PHE A C 1
ATOM 709 O O . PHE A 1 97 ? -10.624 9.938 -0.180 1.00 95.75 97 PHE A O 1
ATOM 716 N N . PHE A 1 98 ? -8.821 8.746 -0.784 1.00 94.44 98 PHE A N 1
ATOM 717 C CA . PHE A 1 98 ? -9.197 7.526 -0.081 1.00 94.44 98 PHE A CA 1
ATOM 718 C C . PHE A 1 98 ? -9.363 7.780 1.413 1.00 94.44 98 PHE A C 1
ATOM 720 O O . PHE A 1 98 ? -10.393 7.405 1.958 1.00 94.44 98 PHE A O 1
ATOM 727 N N . LEU A 1 99 ? -8.409 8.455 2.065 1.00 93.62 99 LEU A N 1
ATOM 728 C CA . LEU A 1 99 ? -8.515 8.757 3.496 1.00 93.62 99 LEU A CA 1
ATOM 729 C C . LEU A 1 99 ? -9.748 9.625 3.799 1.00 93.62 99 LEU A C 1
ATOM 731 O O . LEU A 1 99 ? -10.525 9.283 4.686 1.00 93.62 99 LEU A O 1
ATOM 735 N N . LYS A 1 100 ? -9.986 10.677 3.003 1.00 94.12 100 LYS A N 1
ATOM 736 C CA . LYS A 1 100 ? -11.176 11.539 3.138 1.00 94.12 100 LYS A CA 1
ATOM 737 C C . LYS A 1 100 ? -12.490 10.794 2.904 1.00 94.12 100 LYS A C 1
ATOM 739 O O . LYS A 1 100 ? -13.502 11.096 3.530 1.00 94.12 100 LYS A O 1
ATOM 744 N N . LEU A 1 101 ? -12.508 9.865 1.953 1.00 94.56 101 LEU A N 1
ATOM 745 C CA . LEU A 1 101 ? -13.700 9.095 1.619 1.00 94.56 101 LEU A CA 1
ATOM 746 C C . LEU A 1 101 ? -13.978 8.032 2.684 1.00 94.56 101 LEU A C 1
ATOM 748 O O . LEU A 1 101 ? -15.123 7.858 3.095 1.00 94.56 101 LEU A O 1
ATOM 752 N N . LEU A 1 102 ? -12.927 7.361 3.154 1.00 93.94 102 LEU A N 1
ATOM 753 C CA . LEU A 1 102 ? -12.983 6.316 4.169 1.00 93.94 102 LEU A CA 1
ATOM 754 C C . LEU A 1 102 ? -13.598 6.821 5.478 1.00 93.94 102 LEU A C 1
ATOM 756 O O . LEU A 1 102 ? -14.410 6.115 6.078 1.00 93.94 102 LEU A O 1
ATOM 760 N N . GLU A 1 103 ? -13.246 8.039 5.887 1.00 91.00 103 GLU A N 1
ATOM 761 C CA . GLU A 1 103 ? -13.828 8.710 7.054 1.00 91.00 103 GLU A CA 1
ATOM 762 C C . GLU A 1 103 ? -15.356 8.852 6.921 1.00 91.00 103 GLU A C 1
ATOM 764 O O . GLU A 1 103 ? -16.094 8.614 7.876 1.00 91.00 103 GLU A O 1
ATOM 769 N N . ARG A 1 104 ? -15.853 9.143 5.710 1.00 93.88 104 ARG A N 1
ATOM 770 C CA . ARG A 1 104 ? -17.282 9.389 5.457 1.00 93.88 104 ARG A CA 1
ATOM 771 C C . ARG A 1 104 ? -18.114 8.127 5.255 1.00 93.88 104 ARG A C 1
ATOM 773 O O . ARG A 1 104 ? -19.231 8.061 5.756 1.00 93.88 104 ARG A O 1
ATOM 780 N N . ILE A 1 105 ? -17.616 7.154 4.487 1.00 94.81 105 ILE A N 1
ATOM 781 C CA . ILE A 1 105 ? -18.425 6.000 4.036 1.00 94.81 105 ILE A CA 1
ATOM 782 C C . ILE A 1 105 ? -17.951 4.654 4.599 1.00 94.81 105 ILE A C 1
ATOM 784 O O . ILE A 1 105 ? -18.626 3.637 4.436 1.00 94.81 105 ILE A O 1
ATOM 788 N N . GLY A 1 106 ? -16.807 4.627 5.289 1.00 92.62 106 GLY A N 1
ATOM 789 C CA . GLY A 1 106 ? -16.232 3.409 5.852 1.00 92.62 106 GLY A CA 1
ATOM 790 C C . GLY A 1 106 ? -15.748 2.399 4.805 1.00 92.62 106 GLY A C 1
ATOM 791 O O . GLY A 1 106 ? -15.532 2.722 3.641 1.00 92.62 106 GLY A O 1
ATOM 792 N N . MET A 1 107 ? -15.549 1.150 5.244 1.00 92.19 107 MET A N 1
ATOM 793 C CA . MET A 1 107 ? -14.936 0.084 4.431 1.00 92.19 107 MET A CA 1
ATOM 794 C C . MET A 1 107 ? -15.935 -0.703 3.567 1.00 92.19 107 MET A C 1
ATOM 796 O O . MET A 1 107 ? -15.527 -1.371 2.618 1.00 92.19 107 MET A O 1
ATOM 800 N N . LEU A 1 108 ? -17.235 -0.650 3.881 1.00 94.56 108 LEU A N 1
ATOM 801 C CA . LEU A 1 108 ? -18.248 -1.520 3.270 1.00 94.56 108 LEU A CA 1
ATOM 802 C C . LEU A 1 108 ? -18.329 -1.399 1.733 1.00 94.56 108 LEU A C 1
ATOM 804 O O . LEU A 1 108 ? -18.352 -2.442 1.077 1.00 94.56 108 LEU A O 1
ATOM 808 N N . PRO A 1 109 ? -18.290 -0.196 1.123 1.00 95.31 109 PRO A N 1
ATOM 809 C CA . PRO A 1 109 ? -18.322 -0.071 -0.338 1.00 95.31 109 PRO A CA 1
ATOM 810 C C . PRO A 1 109 ? -17.160 -0.800 -1.027 1.00 95.31 109 PRO A C 1
ATOM 812 O O . PRO A 1 109 ? -17.341 -1.415 -2.075 1.00 95.31 109 PRO A O 1
ATOM 815 N N . PHE A 1 110 ? -15.978 -0.808 -0.404 1.00 94.06 110 PHE A N 1
ATOM 816 C CA . PHE A 1 110 ? -14.794 -1.495 -0.924 1.00 94.06 110 PHE A CA 1
ATOM 817 C C . PHE A 1 110 ? -14.913 -3.019 -0.820 1.00 94.06 110 PHE A C 1
ATOM 819 O O . PHE A 1 110 ? -14.438 -3.736 -1.701 1.00 94.06 110 PHE A O 1
ATOM 826 N N . VAL A 1 111 ? -15.561 -3.523 0.235 1.00 94.69 111 VAL A N 1
ATOM 827 C CA . VAL A 1 111 ? -15.863 -4.956 0.382 1.00 94.69 111 VAL A CA 1
ATOM 828 C C . VAL A 1 111 ? -16.830 -5.401 -0.712 1.00 94.69 111 VAL A C 1
ATOM 830 O O . VAL A 1 111 ? -16.543 -6.375 -1.406 1.00 94.69 111 VAL A O 1
ATOM 833 N N . ILE A 1 112 ? -17.923 -4.658 -0.920 1.00 97.50 112 ILE A N 1
ATOM 834 C CA . ILE A 1 112 ? -18.904 -4.949 -1.976 1.00 97.50 112 ILE A CA 1
ATOM 835 C C . ILE A 1 112 ? -18.223 -4.941 -3.346 1.00 97.50 112 ILE A C 1
ATOM 837 O O . ILE A 1 112 ? -18.359 -5.905 -4.097 1.00 97.50 112 ILE A O 1
ATOM 841 N N . TYR A 1 113 ? -17.426 -3.909 -3.641 1.00 96.25 113 TYR A N 1
ATOM 842 C CA . TYR A 1 113 ? -16.652 -3.832 -4.880 1.00 96.25 113 TYR A CA 1
ATOM 843 C C . TYR A 1 113 ? -15.778 -5.076 -5.097 1.00 96.25 113 TYR A C 1
ATOM 845 O O . TYR A 1 113 ? -15.781 -5.644 -6.186 1.00 96.25 113 TYR A O 1
ATOM 853 N N . ARG A 1 114 ? -15.062 -5.545 -4.064 1.00 95.12 114 ARG A N 1
ATOM 854 C CA . ARG A 1 114 ? -14.205 -6.738 -4.166 1.00 95.12 114 ARG A CA 1
ATOM 855 C C . ARG A 1 114 ? -14.995 -8.021 -4.415 1.00 95.12 114 ARG A C 1
ATOM 857 O O . ARG A 1 114 ? -14.527 -8.852 -5.185 1.00 95.12 114 ARG A O 1
ATOM 864 N N . LEU A 1 115 ? -16.155 -8.189 -3.780 1.00 96.62 115 LEU A N 1
ATOM 865 C CA . LEU A 1 115 ? -17.008 -9.362 -3.997 1.00 96.62 115 LEU A CA 1
ATOM 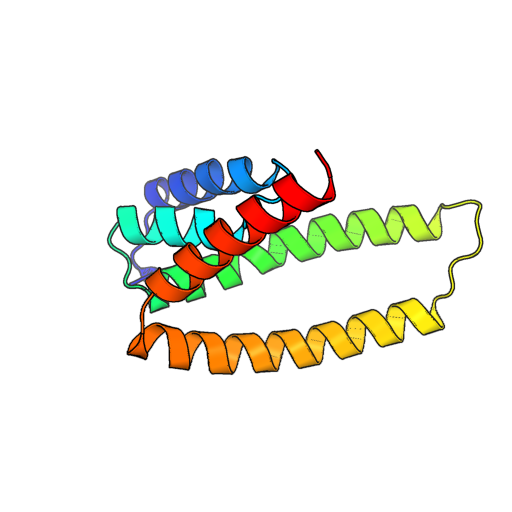866 C C . LEU A 1 115 ? -17.565 -9.381 -5.421 1.00 96.62 115 LEU A C 1
ATOM 868 O O . LEU A 1 115 ? -17.466 -10.403 -6.095 1.00 96.62 115 LEU A O 1
ATOM 872 N N . VAL A 1 116 ? -18.072 -8.241 -5.900 1.00 98.12 116 VAL A N 1
ATOM 873 C CA . VAL A 1 116 ? -18.557 -8.100 -7.280 1.00 98.12 116 VAL A CA 1
ATOM 874 C C . VAL A 1 116 ? -17.429 -8.373 -8.271 1.00 98.12 116 VAL A C 1
ATOM 876 O O . VAL A 1 116 ? -17.599 -9.189 -9.172 1.00 98.12 116 VAL A O 1
ATOM 879 N N . LEU A 1 117 ? -16.259 -7.759 -8.077 1.00 96.69 117 LEU A N 1
ATOM 880 C CA . LEU A 1 117 ? -15.093 -8.000 -8.925 1.00 96.69 117 LEU A CA 1
ATOM 881 C C . LEU A 1 117 ? -14.688 -9.481 -8.924 1.00 96.69 117 LEU A C 1
ATOM 883 O O . LEU A 1 117 ? -14.400 -10.028 -9.981 1.00 96.69 117 LEU A O 1
ATOM 887 N N . GLY A 1 118 ? -14.699 -10.139 -7.762 1.00 95.44 118 GLY A N 1
ATOM 888 C CA . GLY A 1 118 ? -14.405 -11.567 -7.647 1.00 95.44 118 GLY A CA 1
ATOM 889 C C . GLY A 1 118 ? -15.373 -12.433 -8.453 1.00 95.44 118 GLY A C 1
ATOM 890 O O . GLY A 1 118 ? -14.931 -13.292 -9.209 1.00 95.44 118 GLY A O 1
ATOM 891 N N . VAL A 1 119 ? -16.679 -12.167 -8.355 1.00 97.62 119 VAL A N 1
ATOM 892 C CA . VAL A 1 119 ? -17.704 -12.866 -9.151 1.00 97.62 119 VAL A CA 1
ATOM 893 C C . VAL A 1 119 ? -17.498 -12.633 -10.647 1.00 97.62 119 VAL A C 1
ATOM 895 O O . VAL A 1 119 ? -17.547 -13.585 -11.419 1.00 97.62 119 VAL A O 1
ATOM 898 N N . VAL A 1 120 ? -17.224 -11.392 -11.060 1.00 97.94 120 VAL A N 1
ATOM 899 C CA . VAL A 1 120 ? -16.965 -11.058 -12.469 1.00 97.94 120 VAL A CA 1
ATOM 900 C C . VAL A 1 120 ? -15.738 -11.801 -12.994 1.00 97.94 120 VAL A C 1
ATOM 902 O O . VAL A 1 120 ? -15.795 -12.370 -14.078 1.00 97.94 120 VAL A O 1
ATOM 905 N N . LEU A 1 121 ? -14.643 -11.842 -12.231 1.00 95.94 121 LEU A N 1
ATOM 906 C CA . LEU A 1 121 ? -13.442 -12.577 -12.631 1.00 95.94 121 LEU A CA 1
ATOM 907 C C . LEU A 1 121 ? -13.714 -14.081 -12.750 1.00 95.94 121 LEU A C 1
ATOM 909 O O . LEU A 1 121 ? -13.288 -14.686 -13.726 1.00 95.94 121 LEU A O 1
ATOM 913 N N . LEU A 1 122 ? -14.456 -14.677 -11.812 1.00 96.25 122 LEU A N 1
ATOM 914 C CA . LEU A 1 122 ? -14.849 -16.085 -11.917 1.00 96.25 122 LEU A CA 1
ATOM 915 C C . LEU A 1 122 ? -15.688 -16.336 -13.174 1.00 96.25 122 LEU A C 1
ATOM 917 O O . LEU A 1 122 ? -15.400 -17.276 -13.895 1.00 96.25 122 LEU A O 1
ATOM 921 N N . ALA A 1 123 ? -16.663 -15.478 -13.478 1.00 97.56 123 ALA A N 1
ATOM 922 C CA . ALA A 1 123 ? -17.511 -15.628 -14.662 1.00 97.56 123 ALA A CA 1
ATOM 923 C C . ALA A 1 123 ? -16.772 -15.431 -16.000 1.00 97.56 123 ALA A C 1
ATOM 925 O O . ALA A 1 123 ? -17.246 -15.901 -17.028 1.00 97.56 123 ALA A O 1
ATOM 926 N N . LEU A 1 124 ? -15.656 -14.695 -16.012 1.00 97.62 124 LEU A N 1
ATOM 927 C CA . LEU A 1 124 ? -14.858 -14.463 -17.221 1.00 97.62 124 LEU A CA 1
ATOM 928 C C . LEU A 1 124 ? -13.824 -15.564 -17.486 1.00 97.62 124 LEU A C 1
ATOM 930 O O . LEU A 1 124 ? -13.431 -15.747 -18.636 1.00 97.62 124 LEU A O 1
ATOM 934 N N . PHE A 1 125 ? -13.339 -16.234 -16.438 1.00 94.81 125 PHE A N 1
ATOM 935 C CA . PHE A 1 125 ? -12.199 -17.154 -16.520 1.00 94.81 125 PHE A CA 1
ATOM 936 C C . PHE A 1 125 ? -12.524 -18.615 -16.157 1.00 94.81 125 PHE A C 1
ATOM 938 O O . PHE A 1 125 ? -11.646 -19.464 -16.323 1.00 94.81 125 PHE A O 1
ATOM 945 N N . LEU A 1 126 ? -13.736 -18.912 -15.674 1.00 91.25 126 LEU A N 1
ATOM 946 C CA . LEU A 1 126 ? -14.287 -20.270 -15.536 1.00 91.25 126 LEU A CA 1
ATOM 947 C C . LEU A 1 126 ? -15.353 -20.517 -16.603 1.00 91.25 126 LEU A C 1
ATOM 949 O O . LEU A 1 126 ? -15.381 -21.655 -17.119 1.00 91.25 126 LEU A O 1
#

Nearest PDB structures (foldseek):
  4uus-assembly2_F  TM=5.901E-01  e=3.875E+00  Drosophila melanogaster

Sequence (126 aa):
DEYHLGWKDILIIGIAQAVALIPGTSRSGVTMTAGLMLGLSREGAARFSFLLSIPVIVLAGGLKGLDLVKEAVPVDWGVMIIGMVTSAITAYVCIHFFLKLLERIGMLPFVIYRLVLGVVLLALFL

Secondary structure (DSSP, 8-state):
-GGG--HHHHHHHHHHHHGGGSTT--HHHHHHHHHHHTT--HHHHHHHHHHHHHHHHHHHHHHHHHHHHH-SSPP-HHHHHHHHHHHHHHHHHHHHHHHHHHHHH-SHHHHHHHHHHHHHHHHHH-